Protein AF-A0A833JAZ7-F1 (afdb_monomer_lite)

Secondary structure (DSSP, 8-state):
--HHHHHHHHHHHHHHTT----HHHHHHHHHHHHHHHHHH-PPPGGGHHHHHHHHHHHTT-EEEEETTEEEEEE---

Structure (mmCIF, N/CA/C/O backbone):
data_AF-A0A833JAZ7-F1
#
_entry.id   AF-A0A833JAZ7-F1
#
loop_
_atom_site.group_PDB
_atom_site.id
_atom_site.type_symbol
_atom_site.label_atom_id
_atom_site.label_alt_id
_atom_site.label_comp_id
_atom_site.label_asym_id
_atom_site.label_entity_id
_atom_site.label_seq_id
_atom_site.pdbx_PDB_ins_code
_atom_site.Cartn_x
_atom_site.Cartn_y
_atom_site.Cartn_z
_atom_site.occupancy
_atom_site.B_iso_or_equiv
_atom_site.auth_seq_id
_atom_site.auth_comp_id
_atom_site.auth_asym_id
_atom_site.auth_atom_id
_atom_site.pdbx_PDB_model_num
ATOM 1 N N . MET A 1 1 ? 1.352 -4.203 -16.700 1.00 80.19 1 MET A N 1
ATOM 2 C CA . MET A 1 1 ? 1.089 -3.455 -15.465 1.00 80.19 1 MET A CA 1
ATOM 3 C C . MET A 1 1 ? 2.400 -2.895 -14.958 1.00 80.19 1 MET A C 1
ATOM 5 O O . MET A 1 1 ? 3.381 -3.634 -14.956 1.00 80.19 1 MET A O 1
ATOM 9 N N . SER A 1 2 ? 2.435 -1.607 -14.628 1.00 90.12 2 SER A N 1
ATOM 10 C CA . SER A 1 2 ? 3.573 -0.937 -13.991 1.00 90.12 2 SER A CA 1
ATOM 11 C C . SER A 1 2 ? 3.683 -1.314 -12.508 1.00 90.12 2 SER A C 1
ATOM 13 O O . SER A 1 2 ? 2.768 -1.916 -11.941 1.00 90.12 2 SER A O 1
ATOM 15 N N . ALA A 1 3 ? 4.798 -0.955 -11.863 1.00 89.38 3 ALA A N 1
ATOM 16 C CA . ALA A 1 3 ? 4.964 -1.137 -10.420 1.00 89.38 3 ALA A CA 1
ATOM 17 C C . ALA A 1 3 ? 3.878 -0.398 -9.619 1.00 89.38 3 ALA A C 1
ATOM 19 O O . ALA A 1 3 ? 3.343 -0.948 -8.661 1.00 89.38 3 ALA A O 1
ATOM 20 N N . LEU A 1 4 ? 3.510 0.808 -10.062 1.00 90.19 4 LEU A N 1
ATOM 21 C CA . LEU A 1 4 ? 2.440 1.605 -9.467 1.00 90.19 4 LEU A CA 1
ATOM 22 C C . LEU A 1 4 ? 1.083 0.902 -9.581 1.00 90.19 4 LEU A C 1
ATOM 24 O O . LEU A 1 4 ? 0.399 0.729 -8.579 1.00 90.19 4 LEU A O 1
ATOM 28 N N . GLU A 1 5 ? 0.719 0.427 -10.778 1.00 91.31 5 GLU A N 1
ATOM 29 C CA . GLU A 1 5 ? -0.543 -0.297 -10.993 1.00 91.31 5 GLU A CA 1
ATOM 30 C C . GLU A 1 5 ? -0.618 -1.573 -10.138 1.00 91.31 5 GLU A C 1
ATOM 32 O O . GLU A 1 5 ? -1.668 -1.881 -9.580 1.00 91.31 5 GLU A O 1
ATOM 37 N N . ASN A 1 6 ? 0.500 -2.295 -9.995 1.00 91.25 6 ASN A N 1
ATOM 38 C CA . ASN A 1 6 ? 0.588 -3.473 -9.129 1.00 91.25 6 ASN A CA 1
ATOM 39 C C . ASN A 1 6 ? 0.421 -3.111 -7.642 1.00 91.25 6 ASN A C 1
ATOM 41 O O . ASN A 1 6 ? -0.304 -3.801 -6.926 1.00 91.25 6 ASN A O 1
ATOM 45 N N . ALA A 1 7 ? 1.073 -2.039 -7.180 1.00 91.50 7 ALA A N 1
ATOM 46 C CA . ALA A 1 7 ? 1.006 -1.582 -5.792 1.00 91.50 7 ALA A CA 1
ATOM 47 C C . ALA A 1 7 ? -0.404 -1.116 -5.409 1.00 91.50 7 ALA A C 1
ATOM 49 O O . ALA A 1 7 ? -0.929 -1.552 -4.384 1.00 91.50 7 ALA A O 1
ATOM 50 N N . VAL A 1 8 ? -1.035 -0.299 -6.259 1.00 90.62 8 VAL A N 1
ATOM 51 C CA . VAL A 1 8 ? -2.418 0.170 -6.076 1.00 90.62 8 VAL A CA 1
ATOM 52 C C . VAL A 1 8 ? -3.389 -1.009 -6.073 1.00 90.62 8 VAL A C 1
ATOM 54 O O . VAL A 1 8 ? -4.200 -1.129 -5.161 1.00 90.62 8 VAL A O 1
ATOM 57 N N . ALA A 1 9 ? -3.261 -1.946 -7.020 1.00 90.38 9 ALA A N 1
ATOM 58 C CA . ALA A 1 9 ? -4.133 -3.119 -7.068 1.00 90.38 9 ALA A CA 1
ATOM 59 C C . ALA A 1 9 ? -4.007 -4.008 -5.817 1.00 90.38 9 ALA A C 1
ATOM 61 O O . ALA A 1 9 ? -5.014 -4.504 -5.308 1.00 90.38 9 ALA A O 1
ATOM 62 N N . ALA A 1 10 ? -2.787 -4.209 -5.303 1.00 89.38 10 ALA A N 1
ATOM 63 C CA . ALA A 1 10 ? -2.562 -4.974 -4.077 1.00 89.38 10 ALA A CA 1
ATOM 64 C C . ALA A 1 10 ? -3.171 -4.276 -2.850 1.00 89.38 10 ALA A C 1
ATOM 66 O O . ALA A 1 10 ? -3.782 -4.928 -1.998 1.00 89.38 10 ALA A O 1
ATOM 67 N N . LEU A 1 11 ? -3.028 -2.953 -2.783 1.00 88.94 11 LEU A N 1
ATOM 68 C CA . LEU A 1 11 ? -3.566 -2.122 -1.715 1.00 88.94 11 LEU A CA 1
ATOM 69 C C . LEU A 1 11 ? -5.105 -2.123 -1.714 1.00 88.94 11 LEU A C 1
ATOM 71 O O . LEU A 1 11 ? -5.715 -2.412 -0.682 1.00 88.94 11 LEU A O 1
ATOM 75 N N . ASP A 1 12 ? -5.728 -1.938 -2.880 1.00 87.44 12 ASP A N 1
ATOM 76 C CA . ASP A 1 12 ? -7.181 -2.016 -3.070 1.00 87.44 12 ASP A CA 1
ATOM 77 C C . ASP A 1 12 ? -7.743 -3.401 -2.722 1.00 87.44 12 ASP A C 1
ATOM 79 O O . ASP A 1 12 ? -8.780 -3.510 -2.061 1.00 87.44 12 ASP A O 1
ATOM 83 N N . ALA A 1 13 ? -7.054 -4.477 -3.119 1.00 87.25 13 ALA A N 1
ATOM 84 C CA . ALA A 1 13 ? -7.460 -5.842 -2.785 1.00 87.25 13 ALA A CA 1
ATOM 85 C C . ALA A 1 13 ? -7.466 -6.077 -1.265 1.00 87.25 13 ALA A C 1
ATOM 87 O O . ALA A 1 13 ? -8.401 -6.677 -0.722 1.00 87.25 13 ALA A O 1
ATOM 88 N N . TYR A 1 14 ? -6.456 -5.561 -0.561 1.00 85.25 14 TYR A N 1
ATOM 89 C CA . TYR A 1 14 ? -6.391 -5.643 0.893 1.00 85.25 14 TYR A CA 1
ATOM 90 C C . TYR A 1 14 ? -7.469 -4.769 1.565 1.00 85.25 14 TYR A C 1
ATOM 92 O O . TYR A 1 14 ? -8.104 -5.217 2.523 1.00 85.25 14 TYR A O 1
ATOM 100 N N . TRP A 1 15 ? -7.791 -3.586 1.030 1.00 78.69 15 TRP A N 1
ATOM 101 C CA . TRP A 1 15 ? -8.905 -2.757 1.518 1.00 78.69 15 TRP A CA 1
ATOM 102 C C . TRP A 1 15 ? -10.279 -3.382 1.320 1.00 78.69 15 TRP A C 1
ATOM 104 O O . TRP A 1 15 ? -11.102 -3.368 2.242 1.00 78.69 15 TRP A O 1
ATOM 114 N N . ALA A 1 16 ? -10.519 -3.996 0.162 1.00 75.75 16 ALA A N 1
ATOM 115 C CA . ALA A 1 16 ? -11.759 -4.713 -0.114 1.00 75.75 16 ALA A CA 1
ATOM 116 C C . ALA A 1 16 ? -12.026 -5.827 0.919 1.00 75.75 16 ALA A C 1
ATOM 118 O O . ALA A 1 16 ? -13.184 -6.129 1.221 1.00 75.75 16 ALA A O 1
ATOM 119 N N . SER A 1 17 ? -10.970 -6.383 1.531 1.00 70.00 17 SER A N 1
ATOM 120 C CA . SER A 1 17 ? -11.060 -7.402 2.58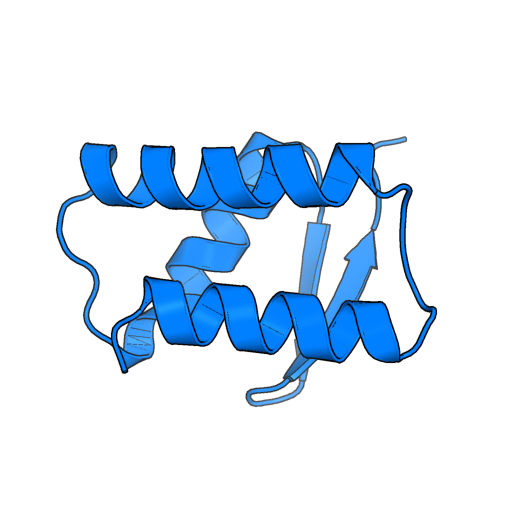8 1.00 70.00 17 SER A CA 1
ATOM 121 C C . SER A 1 17 ? -11.516 -6.880 3.969 1.00 70.00 17 SER A C 1
ATOM 123 O O . SER A 1 17 ? -11.700 -7.675 4.890 1.00 70.00 17 SER A O 1
ATOM 125 N N . ARG A 1 18 ? -11.794 -5.569 4.106 1.00 61.28 18 ARG A N 1
ATOM 126 C CA . ARG A 1 18 ? -12.289 -4.868 5.318 1.00 61.28 18 ARG A CA 1
ATOM 127 C C . ARG A 1 18 ? -11.301 -4.743 6.483 1.00 61.28 18 ARG A C 1
ATOM 129 O O . ARG A 1 18 ? -11.715 -4.429 7.597 1.00 61.28 18 ARG A O 1
ATOM 136 N N . ALA A 1 19 ? -10.010 -4.946 6.250 1.00 61.28 19 ALA A N 1
ATOM 137 C CA . ALA A 1 19 ? -9.008 -4.932 7.314 1.00 61.28 19 ALA A CA 1
ATOM 138 C C . ALA A 1 19 ? -8.494 -3.529 7.715 1.00 61.28 19 ALA A C 1
ATOM 140 O O . ALA A 1 19 ? -7.498 -3.466 8.434 1.00 61.28 19 ALA A O 1
ATOM 141 N N . LEU A 1 20 ? -9.076 -2.409 7.241 1.00 50.19 20 LEU A N 1
ATOM 142 C CA . LEU A 1 20 ? -8.255 -1.199 7.082 1.00 50.19 20 LEU A CA 1
ATOM 143 C C . LEU A 1 20 ? -8.894 0.213 7.120 1.00 50.19 20 LEU A C 1
ATOM 145 O O . LEU A 1 20 ? -10.118 0.327 7.091 1.00 50.19 20 LEU A O 1
ATOM 149 N N . PRO A 1 21 ? -8.035 1.263 7.254 1.00 67.00 21 PRO A N 1
ATOM 150 C CA . PRO A 1 21 ? -8.341 2.628 7.699 1.00 67.00 21 PRO A CA 1
ATOM 151 C C . PRO A 1 21 ? -9.203 3.442 6.728 1.00 67.00 21 PRO A C 1
ATOM 153 O O . PRO A 1 21 ? -9.570 2.995 5.648 1.00 67.00 21 PRO A O 1
ATOM 156 N N . THR A 1 22 ? -9.577 4.642 7.170 1.00 74.88 22 THR A N 1
ATOM 157 C CA . THR A 1 22 ? -10.488 5.567 6.486 1.00 74.88 22 THR A CA 1
ATOM 158 C C . THR A 1 22 ? -10.100 5.834 5.028 1.00 74.88 22 THR A C 1
ATOM 160 O O . THR A 1 22 ? -8.930 5.785 4.662 1.00 74.88 22 THR A O 1
ATOM 16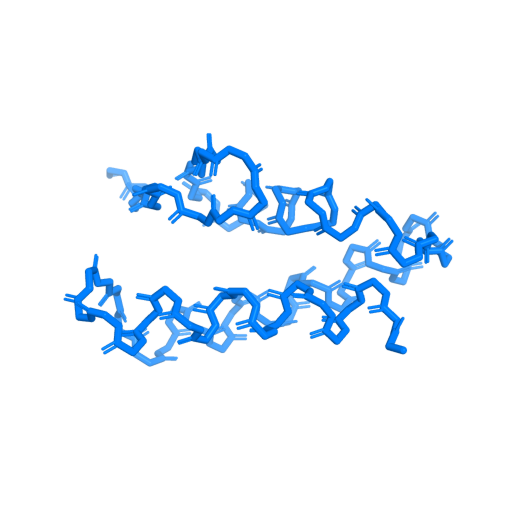3 N N . HIS A 1 23 ? -11.089 6.189 4.200 1.00 79.69 23 HIS A N 1
ATOM 164 C CA . HIS A 1 23 ? -10.883 6.591 2.799 1.00 79.69 23 HIS A CA 1
ATOM 165 C C . HIS A 1 23 ? -9.819 7.692 2.633 1.00 79.69 23 HIS A C 1
ATOM 167 O O . HIS A 1 23 ? -9.083 7.711 1.661 1.00 79.69 23 HIS A O 1
ATOM 173 N N . GLU A 1 24 ? -9.681 8.566 3.624 1.00 83.94 24 GLU A N 1
ATOM 174 C CA . GLU A 1 24 ? -8.633 9.585 3.650 1.00 83.94 24 GLU A CA 1
ATOM 175 C C . GLU A 1 24 ? -7.218 8.983 3.723 1.00 83.94 24 GLU A C 1
ATOM 177 O O . GLU A 1 24 ? -6.320 9.422 3.013 1.00 83.94 24 GLU A O 1
ATOM 182 N N . ALA A 1 25 ? -7.005 7.939 4.533 1.00 82.88 25 ALA A N 1
ATOM 183 C CA . ALA A 1 25 ? -5.703 7.275 4.629 1.00 82.88 25 ALA A CA 1
ATOM 184 C C . ALA A 1 25 ? -5.303 6.621 3.300 1.00 82.88 25 ALA A C 1
ATOM 186 O O . ALA A 1 25 ? -4.138 6.645 2.914 1.00 82.88 25 ALA A O 1
ATOM 187 N N . VAL A 1 26 ? -6.291 6.070 2.595 1.00 84.19 26 VAL A N 1
ATOM 188 C CA . VAL A 1 26 ? -6.130 5.482 1.264 1.00 84.19 26 VAL A CA 1
ATOM 189 C C . VAL A 1 26 ? -5.602 6.501 0.263 1.00 84.19 26 VAL A C 1
ATOM 191 O O . VAL A 1 26 ? -4.605 6.248 -0.412 1.00 84.19 26 VAL A O 1
ATOM 194 N N . GLU A 1 27 ? -6.242 7.667 0.199 1.00 87.62 27 GLU A N 1
ATOM 195 C CA . GLU A 1 27 ? -5.842 8.736 -0.713 1.00 87.62 27 GLU A CA 1
ATOM 196 C C . GLU A 1 27 ? -4.421 9.231 -0.425 1.00 87.62 27 GLU A C 1
ATOM 198 O O . GLU A 1 27 ? -3.642 9.410 -1.362 1.00 87.62 27 GLU A O 1
ATOM 203 N N . ARG A 1 28 ? -4.040 9.368 0.854 1.00 89.00 28 ARG A N 1
ATOM 204 C CA . ARG A 1 28 ? -2.667 9.755 1.213 1.00 89.00 28 ARG A CA 1
ATOM 205 C C . ARG A 1 28 ? -1.630 8.730 0.759 1.00 89.00 28 ARG A C 1
ATOM 207 O O . ARG A 1 28 ? -0.596 9.115 0.227 1.00 89.00 28 ARG A O 1
ATOM 214 N N . ILE A 1 29 ? -1.909 7.434 0.915 1.00 90.31 29 ILE A N 1
ATOM 215 C CA . ILE A 1 29 ? -0.983 6.376 0.479 1.00 90.31 29 ILE A CA 1
ATOM 216 C C . ILE A 1 29 ? -0.835 6.377 -1.048 1.00 90.31 29 ILE A C 1
ATOM 218 O O . ILE A 1 29 ? 0.271 6.184 -1.547 1.00 90.31 29 ILE A O 1
ATOM 222 N N . HIS A 1 30 ? -1.908 6.642 -1.801 1.00 89.88 30 HIS A N 1
ATOM 223 C CA . HIS A 1 30 ? -1.808 6.818 -3.253 1.00 89.88 30 HIS A CA 1
ATOM 224 C C . HIS A 1 30 ? -0.900 7.990 -3.635 1.00 89.88 30 HIS A C 1
ATOM 226 O O . HIS A 1 30 ? -0.059 7.836 -4.514 1.00 89.88 30 HIS A O 1
ATOM 232 N N . TRP A 1 31 ? -1.010 9.129 -2.949 1.00 91.69 31 TRP A N 1
ATOM 233 C CA . TRP A 1 31 ? -0.116 10.263 -3.199 1.00 91.69 31 TRP A CA 1
ATOM 234 C C . TRP A 1 31 ? 1.338 9.945 -2.840 1.00 91.69 31 TRP A C 1
ATOM 236 O O . TRP A 1 31 ? 2.240 10.285 -3.601 1.00 91.69 31 TRP A O 1
ATOM 246 N N . ALA A 1 32 ? 1.568 9.236 -1.733 1.00 91.94 32 ALA A N 1
ATOM 247 C CA . ALA A 1 32 ? 2.906 8.808 -1.336 1.00 91.94 32 ALA A CA 1
ATOM 248 C C . ALA A 1 32 ? 3.533 7.835 -2.353 1.00 91.94 32 ALA A C 1
ATOM 250 O O . ALA A 1 32 ? 4.736 7.896 -2.596 1.00 91.94 32 ALA A O 1
ATOM 251 N N . LEU A 1 33 ? 2.739 6.959 -2.980 1.00 91.81 33 LEU A N 1
ATOM 252 C CA . LEU A 1 33 ? 3.211 6.082 -4.059 1.00 91.81 33 LEU A CA 1
ATOM 253 C C . LEU A 1 33 ? 3.713 6.885 -5.267 1.00 91.81 33 LEU A C 1
ATOM 255 O O . LEU A 1 33 ? 4.789 6.586 -5.787 1.00 91.81 33 LEU A O 1
ATOM 259 N N . ASP A 1 34 ? 2.962 7.901 -5.695 1.00 90.69 34 ASP A N 1
ATOM 260 C CA . ASP A 1 34 ? 3.375 8.782 -6.793 1.00 90.69 34 ASP A CA 1
ATOM 261 C C . ASP A 1 34 ? 4.639 9.581 -6.430 1.00 90.69 34 ASP A C 1
ATOM 263 O O . ASP A 1 34 ? 5.559 9.683 -7.242 1.00 90.69 34 ASP A O 1
ATOM 267 N N . GLU A 1 35 ? 4.732 10.090 -5.197 1.00 91.25 35 GLU A N 1
ATOM 268 C CA . GLU A 1 35 ? 5.899 10.843 -4.717 1.00 91.25 35 GLU A CA 1
ATOM 269 C C . GLU A 1 35 ? 7.171 9.982 -4.669 1.00 91.25 35 GLU A C 1
ATOM 271 O O . GLU A 1 35 ? 8.234 10.403 -5.133 1.00 91.25 35 GLU A O 1
ATOM 276 N N . VAL A 1 36 ? 7.076 8.751 -4.153 1.00 90.75 36 VAL A N 1
ATOM 277 C CA . VAL A 1 36 ? 8.214 7.819 -4.108 1.00 90.75 36 VAL A CA 1
ATOM 278 C C . VAL A 1 36 ? 8.658 7.437 -5.520 1.00 90.75 36 VAL A C 1
ATOM 280 O O . VAL A 1 36 ? 9.860 7.379 -5.782 1.00 90.75 36 VAL A O 1
ATOM 283 N N . LEU A 1 37 ? 7.717 7.214 -6.443 1.00 89.31 37 LEU A N 1
ATOM 284 C CA . LEU A 1 37 ? 8.022 6.898 -7.839 1.00 89.31 37 LEU A CA 1
ATOM 285 C C . LEU A 1 37 ? 8.733 8.061 -8.553 1.00 89.31 37 LEU A C 1
ATOM 287 O O . LEU A 1 37 ? 9.684 7.829 -9.299 1.00 89.31 37 LEU A O 1
ATOM 291 N N . ASP A 1 38 ? 8.310 9.303 -8.315 1.00 89.19 38 ASP A N 1
ATOM 292 C CA . ASP A 1 38 ? 8.953 10.490 -8.896 1.00 89.19 38 ASP A CA 1
ATOM 293 C C . ASP A 1 38 ? 10.360 10.719 -8.310 1.00 89.19 38 ASP A C 1
ATOM 295 O O . ASP A 1 38 ? 11.301 11.054 -9.030 1.00 89.19 38 ASP A O 1
ATOM 299 N N . SER A 1 39 ? 10.538 10.459 -7.009 1.00 87.62 39 SER A N 1
ATOM 300 C CA . SER A 1 39 ? 11.811 10.664 -6.306 1.00 87.62 39 SER A CA 1
ATOM 301 C C . SER A 1 39 ? 12.863 9.583 -6.588 1.00 87.62 39 SER A C 1
ATOM 303 O O . SER A 1 39 ? 14.040 9.906 -6.775 1.00 87.62 39 SER A O 1
ATOM 305 N N . ALA A 1 40 ? 12.466 8.308 -6.612 1.00 84.94 40 ALA A N 1
ATOM 306 C CA . ALA A 1 40 ? 13.372 7.176 -6.820 1.00 84.94 40 ALA A CA 1
ATOM 307 C C . ALA A 1 40 ? 13.567 6.825 -8.307 1.00 84.94 40 ALA A C 1
ATOM 309 O O . ALA A 1 40 ? 14.485 6.078 -8.654 1.00 84.94 40 ALA A O 1
ATOM 310 N N . GLY A 1 41 ? 12.739 7.392 -9.189 1.00 78.56 41 GLY A N 1
ATOM 311 C CA . GLY A 1 41 ? 12.692 7.042 -10.600 1.00 78.56 41 GLY A CA 1
ATOM 312 C C . GLY A 1 41 ? 11.839 5.795 -10.868 1.00 78.56 41 GLY A C 1
ATOM 313 O O . GLY A 1 41 ? 11.202 5.242 -9.970 1.00 78.56 41 GLY A O 1
ATOM 314 N N . PRO A 1 42 ? 11.785 5.341 -12.131 1.00 81.06 42 PRO A N 1
ATOM 315 C CA . PRO A 1 42 ? 10.882 4.272 -12.530 1.00 81.06 42 PRO A CA 1
ATOM 316 C C . PRO A 1 42 ? 11.272 2.938 -11.881 1.00 81.06 42 PRO A C 1
ATOM 318 O O . PRO A 1 42 ? 12.357 2.417 -12.126 1.00 81.06 42 PRO A O 1
ATOM 321 N N . PHE A 1 43 ? 10.349 2.371 -11.105 1.00 85.88 43 PHE A N 1
ATOM 322 C CA . PHE A 1 43 ? 10.450 1.007 -10.587 1.00 85.88 43 PHE A CA 1
ATOM 323 C C . PHE A 1 43 ? 10.096 -0.022 -11.662 1.00 85.88 43 PHE A C 1
ATOM 325 O O . PHE A 1 43 ? 9.134 0.151 -12.424 1.00 85.88 43 PHE A O 1
ATOM 332 N N . GLU A 1 44 ? 10.810 -1.148 -11.665 1.00 89.31 44 GLU A N 1
ATOM 333 C CA . GLU A 1 44 ? 10.408 -2.307 -12.454 1.00 89.31 44 GLU A CA 1
ATOM 334 C C . GLU A 1 44 ? 9.088 -2.877 -11.905 1.00 89.31 44 GLU A C 1
ATOM 336 O O . GLU A 1 44 ? 8.864 -2.876 -10.691 1.00 89.31 44 GLU A O 1
ATOM 341 N N . PRO A 1 45 ? 8.201 -3.440 -12.747 1.00 84.06 45 PRO A N 1
ATOM 342 C CA . PRO A 1 45 ? 6.926 -3.994 -12.291 1.00 84.06 45 PRO A CA 1
ATOM 343 C C . PRO A 1 45 ? 7.030 -4.998 -11.134 1.00 84.06 45 PRO A C 1
ATOM 345 O O . PRO A 1 45 ? 6.100 -5.101 -10.337 1.00 84.06 45 PRO A O 1
ATOM 348 N N . SER A 1 46 ? 8.147 -5.728 -11.024 1.00 87.44 46 SER A N 1
ATOM 349 C CA . SER A 1 46 ? 8.430 -6.679 -9.939 1.00 87.44 46 SER A CA 1
ATOM 350 C C . SER A 1 46 ? 8.742 -6.030 -8.585 1.00 87.44 46 SER A C 1
ATOM 352 O O . SER A 1 46 ? 8.709 -6.712 -7.561 1.00 87.44 46 SER A O 1
ATOM 354 N N . GLU A 1 47 ? 9.047 -4.734 -8.563 1.00 90.69 47 GLU A N 1
ATOM 355 C CA . GLU A 1 47 ? 9.480 -3.986 -7.377 1.00 90.69 47 GLU A CA 1
ATOM 356 C C . GLU A 1 47 ? 8.337 -3.246 -6.674 1.00 90.69 47 GLU A C 1
ATOM 358 O O . GLU A 1 47 ? 8.566 -2.532 -5.700 1.00 90.69 47 GLU A O 1
ATOM 363 N N . TRP A 1 48 ? 7.092 -3.461 -7.106 1.00 92.31 48 TRP A N 1
ATOM 364 C CA . TRP A 1 48 ? 5.899 -2.833 -6.530 1.00 92.31 48 TRP A CA 1
ATOM 365 C C . TRP A 1 48 ? 5.806 -2.962 -5.000 1.00 92.31 48 TRP A C 1
ATOM 367 O O . TRP A 1 48 ? 5.264 -2.081 -4.340 1.00 92.31 48 TRP A O 1
ATOM 377 N N . ARG A 1 49 ? 6.362 -4.038 -4.421 1.00 93.38 49 ARG A N 1
ATOM 378 C CA . ARG A 1 49 ? 6.420 -4.240 -2.965 1.00 93.38 49 ARG A CA 1
ATOM 379 C C . ARG A 1 49 ? 7.309 -3.223 -2.268 1.00 93.38 49 ARG A C 1
ATOM 381 O O . ARG A 1 49 ? 6.924 -2.740 -1.212 1.00 93.38 49 ARG A O 1
ATOM 388 N N . SER A 1 50 ? 8.473 -2.921 -2.841 1.00 92.81 50 SER A N 1
ATOM 389 C CA . SER A 1 50 ? 9.391 -1.917 -2.297 1.00 92.81 50 SER A CA 1
ATOM 390 C C . SER A 1 50 ? 8.752 -0.536 -2.383 1.00 92.81 50 SER A C 1
ATOM 392 O O . SER A 1 50 ? 8.682 0.161 -1.380 1.00 92.81 50 SER A O 1
ATOM 394 N N . LEU A 1 51 ? 8.165 -0.213 -3.541 1.00 93.94 51 LEU A N 1
ATOM 395 C CA . LEU A 1 51 ? 7.424 1.031 -3.747 1.00 93.94 51 LEU A CA 1
ATOM 396 C C . LEU A 1 51 ? 6.291 1.202 -2.716 1.00 93.94 51 LEU A C 1
ATOM 398 O O . LEU A 1 51 ? 6.199 2.235 -2.059 1.00 93.94 51 LEU A O 1
ATOM 402 N N . LEU A 1 52 ? 5.454 0.174 -2.528 1.00 93.38 52 LEU A N 1
ATOM 403 C CA . LEU A 1 52 ? 4.360 0.210 -1.555 1.00 93.38 52 LEU A CA 1
ATOM 404 C C . LEU A 1 52 ? 4.854 0.278 -0.109 1.00 93.38 52 LEU A C 1
ATOM 406 O O . LEU A 1 52 ? 4.270 0.987 0.707 1.00 93.38 52 LEU A O 1
ATOM 410 N N . HIS A 1 53 ? 5.908 -0.468 0.213 1.00 94.19 53 HIS A N 1
ATOM 411 C CA . HIS A 1 53 ? 6.514 -0.453 1.536 1.00 94.19 53 HIS A CA 1
ATOM 412 C C . HIS A 1 53 ? 7.028 0.942 1.895 1.00 94.19 53 HIS A C 1
ATOM 414 O O . HIS A 1 53 ? 6.714 1.439 2.974 1.00 94.19 53 HIS A O 1
ATOM 420 N N . ASP A 1 54 ? 7.755 1.588 0.987 1.00 93.06 54 ASP A 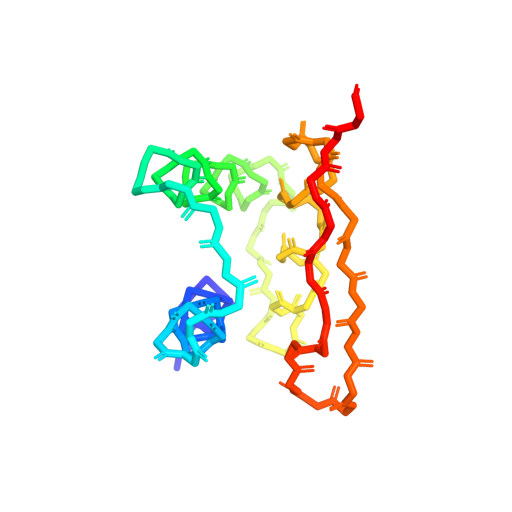N 1
ATOM 421 C CA . ASP A 1 54 ? 8.340 2.905 1.225 1.00 93.06 54 ASP A CA 1
ATOM 422 C C . ASP A 1 54 ? 7.260 3.992 1.309 1.00 93.06 54 ASP A C 1
ATOM 424 O O . ASP A 1 54 ? 7.309 4.835 2.204 1.00 93.06 54 ASP A O 1
ATOM 428 N N . ALA A 1 55 ? 6.224 3.918 0.466 1.00 93.38 55 ALA A N 1
ATOM 429 C CA . ALA A 1 55 ? 5.072 4.817 0.547 1.00 93.38 55 ALA A CA 1
ATOM 430 C C . ALA A 1 55 ? 4.323 4.684 1.886 1.00 93.38 55 ALA A C 1
ATOM 432 O O . ALA A 1 55 ? 4.018 5.683 2.537 1.00 93.38 55 ALA A O 1
ATOM 433 N N . LEU A 1 56 ? 4.061 3.453 2.342 1.00 91.75 56 LEU A N 1
ATOM 434 C CA . LEU A 1 56 ? 3.417 3.210 3.637 1.00 91.75 56 LEU A CA 1
ATOM 435 C C . LEU A 1 56 ? 4.295 3.680 4.800 1.00 91.75 56 LEU A C 1
ATOM 437 O O . LEU A 1 56 ? 3.780 4.285 5.741 1.00 91.75 56 LEU A O 1
ATOM 441 N N . LEU A 1 57 ? 5.607 3.454 4.719 1.00 91.38 57 LEU A N 1
ATOM 442 C CA . LEU A 1 57 ? 6.562 3.886 5.733 1.00 91.38 57 LEU A CA 1
ATOM 443 C C . LEU A 1 57 ? 6.633 5.417 5.841 1.00 91.38 57 LEU A C 1
ATOM 445 O O . LEU A 1 57 ? 6.652 5.932 6.960 1.00 91.38 57 LEU A O 1
ATOM 449 N N . ASN A 1 58 ? 6.613 6.140 4.714 1.00 90.25 58 ASN A N 1
ATOM 450 C CA . ASN A 1 58 ? 6.554 7.608 4.685 1.00 90.25 58 ASN A CA 1
ATOM 451 C C . ASN A 1 58 ? 5.310 8.146 5.404 1.00 90.25 58 ASN A C 1
ATOM 453 O O . ASN A 1 58 ? 5.379 9.141 6.123 1.00 90.25 58 ASN A O 1
ATOM 457 N N . GLU A 1 59 ? 4.192 7.436 5.278 1.00 89.56 59 GLU A N 1
ATOM 458 C CA . GLU A 1 59 ? 2.924 7.763 5.931 1.00 89.56 59 GLU A CA 1
ATOM 459 C C . GLU A 1 59 ? 2.840 7.282 7.396 1.00 89.56 59 GLU A C 1
ATOM 461 O O . GLU A 1 59 ? 1.827 7.494 8.070 1.00 89.56 59 GLU A O 1
ATOM 466 N N . GLY A 1 60 ? 3.898 6.641 7.907 1.00 89.62 60 GLY A N 1
ATOM 467 C CA . GLY A 1 60 ? 3.985 6.117 9.271 1.00 89.62 60 GLY A CA 1
ATOM 468 C C . GLY A 1 60 ? 3.303 4.761 9.478 1.00 89.62 60 GLY A C 1
ATOM 469 O O . GLY A 1 60 ? 3.165 4.312 10.615 1.00 89.62 60 GLY A O 1
ATOM 470 N N . TYR A 1 61 ? 2.874 4.098 8.406 1.00 90.00 61 TYR A N 1
ATOM 471 C CA . TYR A 1 61 ? 2.290 2.763 8.457 1.00 90.00 61 TYR A CA 1
ATOM 472 C C . TYR A 1 61 ? 3.373 1.685 8.407 1.00 90.00 61 TYR A C 1
ATOM 474 O O . TYR A 1 61 ? 4.395 1.818 7.738 1.00 90.00 61 TYR A O 1
ATOM 482 N N . ALA A 1 62 ? 3.111 0.561 9.072 1.00 90.38 62 ALA A N 1
ATOM 483 C CA . ALA A 1 62 ? 3.908 -0.651 8.917 1.00 90.38 62 ALA A CA 1
ATOM 484 C C . ALA A 1 62 ? 3.146 -1.672 8.067 1.00 90.38 62 ALA A C 1
ATOM 486 O O . ALA A 1 62 ? 1.969 -1.927 8.325 1.00 90.38 62 ALA A O 1
ATOM 487 N N . VAL A 1 63 ? 3.816 -2.290 7.092 1.00 91.06 63 VAL A N 1
ATOM 488 C CA . VAL A 1 63 ? 3.237 -3.319 6.216 1.00 91.06 63 VAL A CA 1
ATOM 489 C C . VAL A 1 63 ? 4.004 -4.629 6.315 1.00 91.06 63 VAL A C 1
ATOM 491 O O . VAL A 1 63 ? 5.229 -4.645 6.421 1.00 91.06 63 VAL A O 1
ATOM 494 N N . THR A 1 64 ? 3.284 -5.747 6.262 1.00 92.06 64 THR A N 1
ATOM 495 C CA . THR A 1 64 ? 3.885 -7.071 6.085 1.00 92.06 64 THR A CA 1
ATOM 496 C C . THR A 1 64 ? 3.255 -7.790 4.903 1.00 92.06 64 THR A C 1
ATOM 498 O O . THR A 1 64 ? 2.076 -7.605 4.598 1.00 92.06 64 THR A O 1
ATOM 501 N N . PHE A 1 65 ? 4.045 -8.634 4.244 1.00 90.75 65 PHE A N 1
ATOM 502 C CA . PHE A 1 65 ? 3.625 -9.400 3.074 1.00 90.75 65 PHE A CA 1
ATOM 503 C C . PHE A 1 65 ? 3.626 -10.899 3.383 1.00 90.75 65 PHE A C 1
ATOM 505 O O . PHE A 1 65 ? 4.490 -11.401 4.107 1.00 90.75 65 PHE A O 1
ATOM 512 N N . ARG A 1 66 ? 2.679 -11.635 2.797 1.00 89.94 66 ARG A N 1
ATOM 513 C CA . ARG A 1 66 ? 2.665 -13.101 2.758 1.00 89.94 66 ARG A CA 1
ATOM 514 C C . ARG A 1 66 ? 2.718 -13.526 1.294 1.00 89.94 66 ARG A C 1
ATOM 516 O O . ARG A 1 66 ? 1.702 -13.560 0.611 1.00 89.94 66 ARG A O 1
ATOM 523 N N . GLY A 1 67 ? 3.916 -13.854 0.818 1.00 87.62 67 GLY A N 1
ATOM 524 C CA . GLY A 1 67 ? 4.137 -14.086 -0.610 1.00 87.62 67 GLY A CA 1
ATOM 525 C C . GLY A 1 67 ? 3.972 -12.785 -1.397 1.00 87.62 67 GLY A C 1
ATOM 526 O O . GLY A 1 67 ? 4.699 -11.823 -1.141 1.00 87.62 67 GLY A O 1
ATOM 527 N N . ASP A 1 68 ? 3.014 -12.767 -2.321 1.00 84.06 68 ASP A N 1
ATOM 528 C CA . ASP A 1 68 ? 2.693 -11.600 -3.155 1.00 84.06 68 ASP A CA 1
ATOM 529 C C . ASP A 1 68 ? 1.445 -10.839 -2.671 1.00 84.06 68 ASP A C 1
ATOM 531 O O . ASP A 1 68 ? 0.999 -9.900 -3.321 1.00 84.06 68 ASP A O 1
ATOM 535 N N . GLU A 1 69 ? 0.896 -11.207 -1.511 1.00 86.06 69 GLU A N 1
ATOM 536 C CA . GLU A 1 69 ? -0.259 -10.541 -0.906 1.00 86.06 69 GLU A CA 1
ATOM 537 C C . GLU A 1 69 ? 0.153 -9.700 0.307 1.00 86.06 69 GLU A C 1
ATOM 539 O O . GLU A 1 69 ? 1.078 -10.048 1.053 1.00 86.06 69 GLU A O 1
ATOM 544 N N . ILE A 1 70 ? -0.572 -8.605 0.542 1.00 89.88 70 ILE A N 1
ATOM 545 C CA . ILE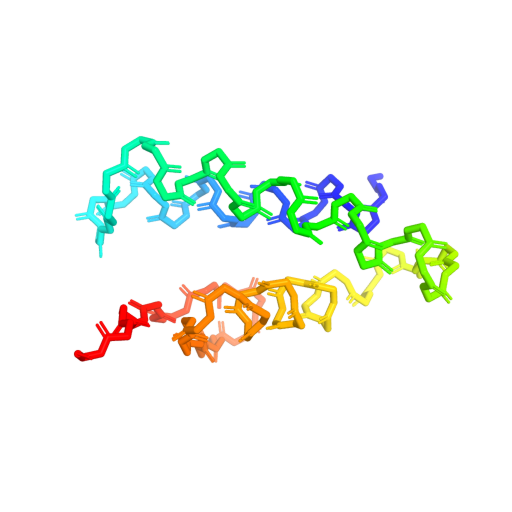 A 1 70 ? -0.470 -7.834 1.783 1.00 89.88 70 ILE A CA 1
ATOM 546 C C . ILE A 1 70 ?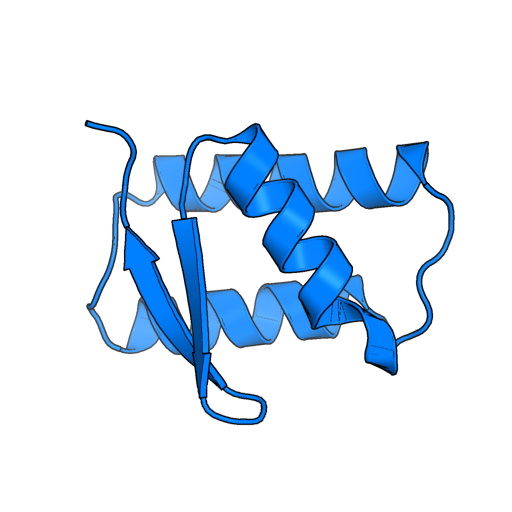 -1.096 -8.664 2.906 1.00 89.88 70 ILE A C 1
ATOM 548 O O . ILE A 1 70 ? -2.265 -9.037 2.843 1.00 89.88 70 ILE A O 1
ATOM 552 N N . ALA A 1 71 ? -0.310 -8.959 3.939 1.00 89.31 71 ALA A N 1
ATOM 553 C CA . ALA A 1 71 ? -0.767 -9.725 5.091 1.00 89.31 71 ALA A CA 1
ATOM 554 C C . ALA A 1 71 ? -1.361 -8.819 6.172 1.00 89.31 71 ALA A C 1
ATOM 556 O O . ALA A 1 71 ? -2.426 -9.123 6.707 1.00 89.31 71 ALA A O 1
ATOM 557 N N . THR A 1 72 ? -0.674 -7.720 6.500 1.00 88.62 72 THR A N 1
ATOM 558 C CA . THR A 1 72 ? -1.152 -6.716 7.458 1.00 88.62 72 THR A CA 1
ATOM 559 C C . THR A 1 72 ? -0.673 -5.317 7.084 1.00 88.62 72 THR A C 1
ATOM 561 O O . THR A 1 72 ? 0.444 -5.156 6.597 1.00 88.62 72 THR A O 1
ATOM 564 N N . ILE A 1 73 ? -1.493 -4.305 7.384 1.00 87.94 73 ILE A N 1
ATOM 565 C CA . ILE A 1 73 ? -1.072 -2.900 7.490 1.00 87.94 73 ILE A CA 1
ATOM 566 C C . ILE A 1 73 ? -1.486 -2.400 8.876 1.00 87.94 73 ILE A C 1
ATOM 568 O O . ILE A 1 73 ? -2.628 -2.593 9.294 1.00 87.94 73 ILE A O 1
ATOM 572 N N . VAL A 1 74 ? -0.548 -1.791 9.596 1.00 87.12 74 VAL A N 1
ATOM 573 C CA . VAL A 1 74 ? -0.727 -1.275 10.956 1.00 87.12 74 VAL A CA 1
ATOM 574 C C . VAL A 1 74 ? -0.573 0.241 10.922 1.00 87.12 74 VAL A C 1
ATOM 576 O O . VAL A 1 74 ? 0.413 0.745 10.388 1.00 87.12 74 VAL A O 1
ATOM 579 N N . ALA A 1 75 ? -1.560 0.955 11.464 1.00 82.69 75 ALA A N 1
ATOM 580 C CA . ALA A 1 75 ? -1.538 2.412 11.557 1.00 82.69 75 ALA A CA 1
ATOM 581 C C . ALA 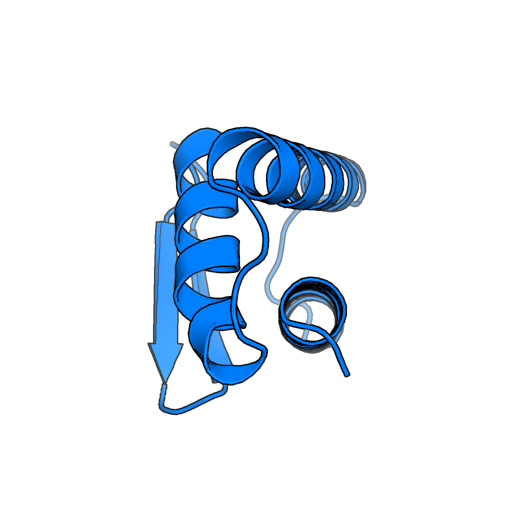A 1 75 ? -0.520 2.904 12.605 1.00 82.69 75 ALA A C 1
ATOM 583 O O . ALA A 1 75 ? -0.286 2.192 13.587 1.00 82.69 75 ALA A O 1
ATOM 584 N N . PRO A 1 76 ? 0.053 4.109 12.429 1.00 78.50 76 PRO A N 1
ATOM 585 C CA . PRO A 1 76 ? 0.877 4.740 13.456 1.00 78.50 76 PRO A CA 1
ATOM 586 C C . PRO A 1 76 ? 0.072 4.954 14.751 1.00 78.50 76 PRO A C 1
ATOM 588 O O . PRO A 1 76 ? -1.108 5.310 14.697 1.00 78.50 76 PRO A O 1
ATOM 591 N N . CYS A 1 77 ? 0.709 4.692 15.898 1.00 62.66 77 CYS A N 1
ATOM 592 C CA . CYS A 1 77 ? 0.135 4.826 17.244 1.00 62.66 77 CYS A CA 1
ATOM 593 C C . CYS A 1 77 ? -0.005 6.283 17.697 1.00 62.66 77 CYS A C 1
ATOM 595 O O . CYS A 1 77 ? 0.907 7.084 17.388 1.00 62.66 77 CYS A O 1
#

Organism: NCBI:txid223967

Radius of gyration: 11.38 Å; chains: 1; bounding box: 26×25×33 Å

pLDDT: mean 86.15, std 8.36, range [50.19, 94.19]

Sequence (77 aa):
MSALENAVAALDAYWASRALPTHEAVERIHWALDEVLDSAGPFEPSEWRSLLHDALLNEGYAVTFRGDEIATIVAPC

Foldseek 3Di:
DFLLVLLLVLVVVVVVVVQDDDPVLNVQLNVLLVVLCVVVDGDGNVCSVVSSQRSCVVQVWHWDDDVSHTPDIHHHD